Protein AF-A0A9P4YVI2-F1 (afdb_monomer)

InterPro domains:
  IPR000872 Tafazzin [PR00979] (64-83)
  IPR000872 Tafazzin [PR00979] (95-106)
  IPR000872 Tafazzin [PTHR12497] (8-109)

Foldseek 3Di:
DDDDDPPDDDDPVVLVVQLVVLLVLLVVLLCCDVPVHDDDDDCVVVVVVVVVVCPDVVPHPDDDDDDDDQPDPSCVSNVSNVDDSVQSNPCVNDDDDPVCVVPPPPDPPDDDPPDPVVVVVVVPPDD

Solvent-accessible surface area (backbone atoms only — not comparable to full-atom values): 8441 Å² total; per-residue (Å²): 133,85,74,82,78,77,80,81,78,74,56,70,69,58,50,53,53,48,35,52,51,43,37,51,47,32,48,52,28,27,48,50,42,73,69,76,46,91,81,86,79,84,66,53,67,63,53,51,52,58,49,60,74,50,65,48,74,92,73,51,89,69,88,86,87,87,87,77,90,83,91,54,81,64,51,65,50,39,67,56,17,76,51,64,68,76,58,46,66,36,67,90,84,47,86,87,74,66,67,58,64,82,69,72,64,81,58,85,88,65,75,71,86,70,55,78,68,63,60,62,63,66,69,74,78,66,135

Radius of gyration: 18.61 Å; Cα contacts (8 Å, |Δi|>4): 49; chains: 1; bounding box: 55×31×46 Å

Mean predicted aligned error: 12.88 Å

Structure (mmCIF, N/CA/C/O backbone):
data_AF-A0A9P4YVI2-F1
#
_entry.id   AF-A0A9P4YVI2-F1
#
loop_
_atom_site.group_PDB
_atom_site.id
_atom_site.type_symbol
_atom_site.label_atom_id
_atom_site.label_alt_id
_atom_site.label_comp_id
_atom_site.label_asym_id
_atom_site.label_entity_id
_atom_site.label_seq_id
_atom_site.pdbx_PDB_ins_code
_atom_site.Cartn_x
_atom_site.Cartn_y
_atom_site.Cartn_z
_atom_site.occupancy
_atom_site.B_iso_or_equiv
_atom_site.auth_seq_id
_atom_site.auth_comp_id
_atom_site.auth_asym_id
_atom_site.auth_atom_id
_atom_site.pdbx_PDB_model_num
ATOM 1 N N . MET A 1 1 ? 20.627 -10.804 30.321 1.00 43.03 1 MET A N 1
ATOM 2 C CA . MET A 1 1 ? 20.328 -11.123 28.908 1.00 43.03 1 MET A CA 1
ATOM 3 C C . MET A 1 1 ? 19.994 -9.808 28.220 1.00 43.03 1 MET A C 1
ATOM 5 O O . MET A 1 1 ? 18.975 -9.218 28.544 1.00 43.03 1 MET A O 1
ATOM 9 N N . SER A 1 2 ? 20.898 -9.269 27.402 1.00 51.88 2 SER A N 1
ATOM 10 C CA . SER A 1 2 ? 20.658 -8.036 26.641 1.00 51.88 2 SER A CA 1
ATOM 11 C C . SER A 1 2 ? 19.604 -8.307 25.565 1.00 51.88 2 SER A C 1
ATOM 13 O O . SER A 1 2 ? 19.727 -9.273 24.814 1.00 51.88 2 SER A O 1
ATOM 15 N N . GLY A 1 3 ? 18.546 -7.492 25.527 1.00 58.81 3 GLY A N 1
ATOM 16 C CA . GLY A 1 3 ? 17.495 -7.604 24.514 1.00 58.81 3 GLY A CA 1
ATOM 17 C C . GLY A 1 3 ? 18.049 -7.438 23.090 1.00 58.81 3 GLY A C 1
ATOM 18 O O . GLY A 1 3 ? 19.129 -6.863 22.915 1.00 58.81 3 GLY A O 1
ATOM 19 N N . PRO A 1 4 ? 17.346 -7.948 22.063 1.00 64.50 4 PRO A N 1
ATOM 20 C CA . PRO A 1 4 ? 17.763 -7.779 20.677 1.00 64.50 4 PRO A CA 1
ATOM 21 C C . PRO A 1 4 ? 17.891 -6.288 20.338 1.00 64.50 4 PRO A C 1
ATOM 23 O O . PRO A 1 4 ? 17.073 -5.471 20.761 1.00 64.50 4 PRO A O 1
ATOM 26 N N . ALA A 1 5 ? 18.941 -5.932 19.592 1.00 56.47 5 ALA A N 1
ATOM 27 C CA . ALA A 1 5 ? 19.180 -4.554 19.175 1.00 56.47 5 ALA A CA 1
ATOM 28 C C . ALA A 1 5 ? 17.956 -4.003 18.415 1.00 56.47 5 ALA A C 1
ATOM 30 O O . ALA A 1 5 ? 17.382 -4.729 17.596 1.00 56.47 5 ALA A O 1
ATOM 31 N N . PRO A 1 6 ? 17.553 -2.741 18.656 1.00 57.09 6 PRO A N 1
ATOM 32 C CA . PRO A 1 6 ? 16.414 -2.159 17.965 1.00 57.09 6 PRO A CA 1
ATOM 33 C C . PRO A 1 6 ? 16.674 -2.135 16.451 1.00 57.09 6 PRO A C 1
ATOM 35 O O . PRO A 1 6 ? 17.812 -1.905 16.024 1.00 57.09 6 PRO A O 1
ATOM 38 N N . PRO A 1 7 ? 15.643 -2.373 15.623 1.00 59.00 7 PRO A N 1
ATOM 39 C CA . PRO A 1 7 ? 15.790 -2.368 14.174 1.00 59.00 7 PRO A CA 1
ATOM 40 C C . PRO A 1 7 ? 16.360 -1.024 13.704 1.00 59.00 7 PRO A C 1
ATOM 42 O O . PRO A 1 7 ? 15.876 0.044 14.082 1.00 59.00 7 PRO A O 1
ATOM 45 N N . THR A 1 8 ? 17.413 -1.074 12.885 1.00 63.38 8 THR A N 1
ATOM 46 C CA . THR A 1 8 ? 18.066 0.117 12.332 1.00 63.38 8 THR A CA 1
ATOM 47 C C . THR A 1 8 ? 17.064 0.902 11.489 1.00 63.38 8 THR A C 1
ATOM 49 O O . THR A 1 8 ? 16.624 0.428 10.443 1.00 63.38 8 THR A O 1
ATOM 52 N N . ARG A 1 9 ? 16.688 2.104 11.943 1.00 65.12 9 ARG A N 1
ATOM 53 C CA . ARG A 1 9 ? 15.811 3.004 11.185 1.00 65.12 9 ARG A CA 1
ATOM 54 C C . ARG A 1 9 ? 16.553 3.478 9.929 1.00 65.12 9 ARG A C 1
ATOM 56 O O . ARG A 1 9 ? 17.604 4.107 10.068 1.00 65.12 9 ARG A O 1
ATOM 63 N N . PRO A 1 10 ? 16.059 3.183 8.715 1.00 72.19 10 PRO A N 1
ATOM 64 C CA . PRO A 1 10 ? 16.696 3.667 7.500 1.00 72.19 10 PRO A CA 1
ATOM 65 C C . PRO A 1 10 ? 16.630 5.199 7.427 1.00 72.19 10 PRO A C 1
ATOM 67 O O . PRO A 1 10 ? 15.714 5.825 7.967 1.00 72.19 10 PRO A O 1
ATOM 70 N N . GLY A 1 11 ? 17.611 5.806 6.755 1.00 82.25 11 GLY A N 1
ATOM 71 C CA . GLY A 1 11 ? 17.698 7.260 6.619 1.00 82.25 11 GLY A CA 1
ATOM 72 C C . GLY A 1 11 ? 16.486 7.869 5.904 1.00 82.25 11 GLY A C 1
ATOM 73 O O . GLY A 1 11 ? 15.804 7.203 5.125 1.00 82.25 11 GLY A O 1
ATOM 74 N N .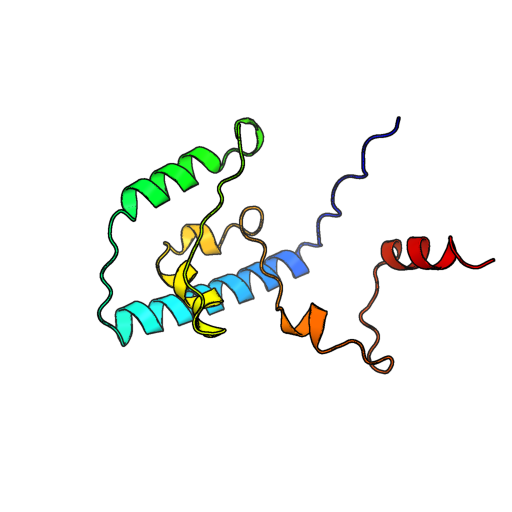 LEU A 1 12 ? 16.240 9.161 6.134 1.00 80.00 12 LEU A N 1
ATOM 75 C CA . LEU A 1 12 ? 15.124 9.900 5.524 1.00 80.00 12 LEU A CA 1
ATOM 76 C C . LEU A 1 12 ? 15.036 9.754 3.990 1.00 80.00 12 LEU A C 1
ATOM 78 O O . LEU A 1 12 ? 13.935 9.485 3.510 1.00 80.00 12 LEU A O 1
ATOM 82 N N . PRO A 1 13 ? 16.140 9.824 3.213 1.00 84.50 13 PRO A N 1
ATOM 83 C CA . PRO A 1 13 ? 16.068 9.655 1.760 1.00 84.50 13 PRO A CA 1
ATOM 84 C C . PRO A 1 13 ? 15.553 8.274 1.346 1.00 84.50 13 PRO A C 1
ATOM 86 O O . PRO A 1 1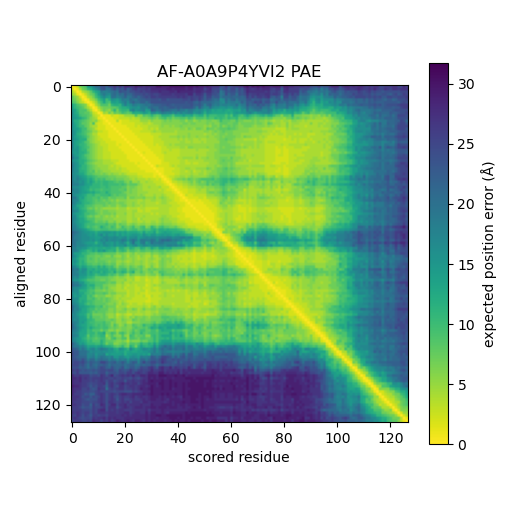3 ? 14.776 8.153 0.406 1.00 84.50 13 PRO A O 1
ATOM 89 N N . TRP A 1 14 ? 15.940 7.230 2.085 1.00 81.12 14 TRP A N 1
ATOM 90 C CA . TRP A 1 14 ? 15.492 5.864 1.823 1.00 81.12 14 TRP A CA 1
ATOM 91 C C . TRP A 1 14 ? 13.999 5.700 2.100 1.00 81.12 14 TRP A C 1
ATOM 93 O O . TRP A 1 14 ? 13.294 5.036 1.343 1.00 81.12 14 TRP A O 1
ATOM 103 N N . ARG A 1 15 ? 13.499 6.338 3.163 1.00 80.94 15 ARG A N 1
ATOM 104 C CA . ARG A 1 15 ? 12.071 6.321 3.503 1.00 80.94 15 ARG A CA 1
ATOM 105 C C . ARG A 1 15 ? 11.245 7.021 2.433 1.00 80.94 15 ARG A C 1
ATOM 107 O O . ARG A 1 15 ? 10.255 6.458 1.987 1.00 80.94 15 ARG A O 1
ATOM 114 N N . LEU A 1 16 ? 11.678 8.199 1.988 1.00 84.94 16 LEU A N 1
ATOM 115 C CA . LEU A 1 16 ? 11.004 8.938 0.921 1.00 84.94 16 LEU A CA 1
ATOM 116 C C . LEU A 1 16 ? 11.006 8.156 -0.395 1.00 84.94 16 LEU A C 1
ATOM 118 O O . LEU A 1 16 ? 9.960 8.032 -1.022 1.00 84.94 16 LEU A O 1
ATOM 122 N N . ALA A 1 17 ? 12.144 7.566 -0.772 1.00 84.69 17 ALA A N 1
ATOM 123 C CA . ALA A 1 17 ? 12.229 6.723 -1.961 1.00 84.69 17 ALA A CA 1
ATOM 124 C C . ALA A 1 17 ? 11.302 5.498 -1.862 1.00 84.69 17 ALA A C 1
ATOM 126 O O . ALA A 1 17 ? 10.593 5.184 -2.814 1.00 84.69 17 ALA A O 1
ATOM 127 N N . SER A 1 18 ? 11.251 4.849 -0.694 1.00 81.88 18 SER A N 1
ATOM 128 C CA . SER A 1 18 ? 10.362 3.705 -0.449 1.00 81.88 18 SER A CA 1
ATOM 129 C C . SER A 1 18 ? 8.891 4.105 -0.566 1.00 81.88 18 SER A C 1
ATOM 131 O O . SER A 1 18 ? 8.138 3.459 -1.289 1.00 81.88 18 SER A O 1
ATOM 133 N N . VAL A 1 19 ? 8.491 5.211 0.070 1.00 84.06 19 VAL A N 1
ATOM 134 C CA . VAL A 1 19 ? 7.121 5.73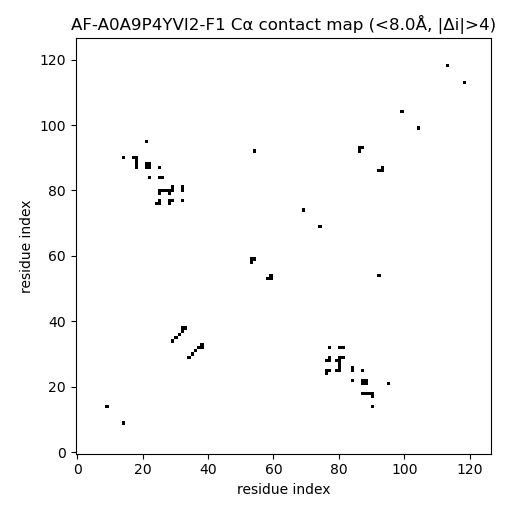7 -0.022 1.00 84.06 19 VAL A CA 1
ATOM 135 C C . VAL A 1 19 ? 6.772 6.093 -1.463 1.00 84.06 19 VAL A C 1
ATOM 137 O O . VAL A 1 19 ? 5.686 5.745 -1.915 1.00 84.06 19 VAL A O 1
ATOM 140 N N . ALA A 1 20 ? 7.679 6.732 -2.206 1.00 87.06 20 ALA A N 1
ATOM 141 C CA . ALA A 1 20 ? 7.446 7.084 -3.604 1.00 87.06 20 ALA A CA 1
ATOM 142 C C . ALA A 1 20 ? 7.189 5.840 -4.467 1.00 87.06 20 ALA A C 1
ATOM 144 O O . ALA A 1 20 ? 6.205 5.802 -5.206 1.00 87.06 20 ALA A O 1
ATOM 145 N N . VAL A 1 21 ? 8.016 4.797 -4.331 1.00 86.38 21 VAL A N 1
ATOM 146 C CA . VAL A 1 21 ? 7.837 3.532 -5.062 1.00 86.38 21 VAL A CA 1
ATOM 147 C C . VAL A 1 21 ? 6.516 2.866 -4.681 1.00 86.38 21 VAL A C 1
ATOM 149 O O . VAL A 1 21 ? 5.718 2.549 -5.558 1.00 86.38 21 VAL A O 1
ATOM 152 N N . MET A 1 22 ? 6.245 2.705 -3.387 1.00 84.38 22 MET A N 1
ATOM 153 C CA . MET A 1 22 ? 5.038 2.030 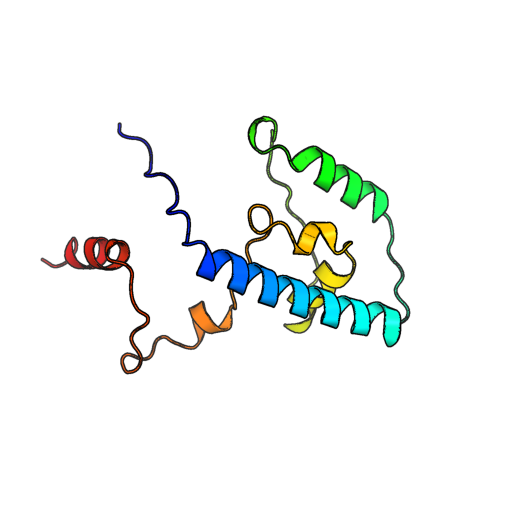-2.897 1.00 84.38 22 MET A CA 1
ATOM 154 C C . MET A 1 22 ? 3.761 2.779 -3.286 1.00 84.38 22 MET A C 1
ATOM 156 O O . MET A 1 22 ? 2.783 2.159 -3.700 1.00 84.38 22 MET A O 1
ATOM 160 N N . SER A 1 23 ? 3.786 4.112 -3.234 1.00 85.38 23 SER A N 1
ATOM 161 C CA . SER A 1 23 ? 2.664 4.958 -3.658 1.00 85.38 23 SER A CA 1
ATOM 162 C C . SER A 1 23 ? 2.427 4.865 -5.159 1.00 85.38 23 SER A C 1
ATOM 164 O O . SER A 1 23 ? 1.285 4.740 -5.590 1.00 85.38 23 SER A O 1
ATOM 166 N N . THR A 1 24 ? 3.498 4.878 -5.957 1.00 88.44 24 THR A N 1
ATOM 167 C CA . THR A 1 24 ? 3.405 4.769 -7.420 1.00 88.44 24 THR A CA 1
ATOM 168 C C . THR A 1 24 ? 2.842 3.414 -7.828 1.00 88.44 24 THR A C 1
ATOM 170 O O . THR A 1 24 ? 1.919 3.347 -8.636 1.00 88.44 24 THR A O 1
ATOM 173 N N . VAL A 1 25 ? 3.348 2.330 -7.233 1.00 87.75 25 VAL A N 1
ATOM 174 C CA . VAL A 1 25 ? 2.873 0.974 -7.529 1.00 87.75 25 VAL A CA 1
ATOM 175 C C . VAL A 1 25 ? 1.433 0.779 -7.054 1.00 87.75 25 VAL A C 1
ATOM 177 O O . VAL A 1 25 ? 0.619 0.241 -7.804 1.00 87.75 25 VAL A O 1
ATOM 180 N N . GLY A 1 26 ? 1.078 1.274 -5.864 1.00 87.25 26 GLY A N 1
ATOM 181 C CA . GLY A 1 26 ? -0.303 1.265 -5.379 1.00 87.25 26 GLY A CA 1
ATOM 182 C C . GLY A 1 26 ? -1.250 2.043 -6.300 1.00 87.25 26 GLY A C 1
ATOM 183 O O . GLY A 1 26 ? -2.334 1.559 -6.617 1.00 87.25 26 GLY A O 1
ATOM 184 N N . ALA A 1 27 ? -0.820 3.207 -6.800 1.00 87.88 27 ALA A N 1
ATOM 185 C CA . ALA A 1 27 ? -1.610 4.032 -7.714 1.00 87.88 27 ALA A CA 1
ATOM 186 C C . ALA A 1 27 ? -1.812 3.376 -9.073 1.00 87.88 27 ALA A C 1
ATOM 188 O O . ALA A 1 27 ? -2.941 3.319 -9.559 1.00 87.88 27 ALA A O 1
ATOM 189 N N . ALA A 1 28 ? -0.742 2.839 -9.655 1.00 89.25 28 ALA A N 1
ATOM 190 C CA . ALA A 1 28 ? -0.807 2.117 -10.915 1.00 89.25 28 ALA A CA 1
ATOM 191 C C . ALA A 1 28 ? -1.721 0.887 -10.804 1.00 89.25 28 ALA A C 1
ATOM 193 O O . ALA A 1 28 ? -2.585 0.683 -11.653 1.00 89.25 28 ALA A O 1
ATOM 194 N N . SER A 1 29 ? -1.590 0.120 -9.720 1.00 87.94 29 SER A N 1
ATOM 195 C CA . SER A 1 29 ? -2.404 -1.078 -9.479 1.00 87.94 29 SER A CA 1
ATOM 196 C C . SER A 1 29 ? -3.874 -0.728 -9.300 1.00 87.94 29 SER A C 1
ATOM 198 O O . SER A 1 29 ? -4.734 -1.338 -9.925 1.00 87.94 29 SER A O 1
ATOM 200 N N . ARG A 1 30 ? -4.176 0.313 -8.517 1.00 87.75 30 ARG A N 1
ATOM 201 C CA . ARG A 1 30 ? -5.543 0.811 -8.347 1.00 87.75 30 ARG A CA 1
ATOM 202 C C . ARG A 1 30 ? -6.133 1.320 -9.665 1.00 87.75 30 ARG A C 1
ATOM 204 O O . ARG A 1 30 ? -7.285 1.022 -9.963 1.00 87.75 30 ARG A O 1
ATOM 211 N N . GLY A 1 31 ? -5.355 2.060 -10.454 1.00 88.75 31 GLY A N 1
ATOM 212 C CA . GLY A 1 31 ? -5.770 2.549 -11.769 1.00 88.75 31 GLY A CA 1
ATOM 213 C C . GLY A 1 31 ? -6.063 1.413 -12.749 1.00 88.75 31 GLY A C 1
ATOM 214 O O . GLY A 1 31 ? -7.080 1.440 -13.430 1.00 88.75 31 GLY A O 1
ATOM 215 N N . PHE A 1 32 ? -5.227 0.374 -12.768 1.00 88.12 32 PHE A N 1
ATOM 216 C CA . PHE A 1 32 ? -5.462 -0.831 -13.565 1.00 88.12 32 PHE A CA 1
ATOM 217 C C . PHE A 1 32 ? -6.742 -1.560 -13.136 1.00 88.12 32 PHE A C 1
ATOM 219 O O . PHE A 1 32 ? -7.552 -1.977 -13.964 1.00 88.12 32 PHE A O 1
ATOM 226 N N . LEU A 1 33 ? -6.943 -1.676 -11.828 1.00 87.12 33 LEU A N 1
ATOM 227 C CA . LEU A 1 33 ? -8.070 -2.375 -11.239 1.00 87.12 33 LEU A CA 1
ATOM 228 C C . LEU A 1 33 ? -9.408 -1.682 -11.495 1.00 87.12 33 LEU A C 1
ATOM 230 O O . LEU A 1 33 ? -10.311 -2.296 -12.045 1.00 87.12 33 LEU A O 1
ATOM 234 N N . TYR A 1 34 ? -9.532 -0.410 -11.125 1.00 86.25 34 TYR A N 1
ATOM 235 C CA . TYR A 1 34 ? -10.787 0.331 -11.274 1.00 86.25 34 TYR A CA 1
ATOM 236 C C . TYR A 1 34 ? -10.972 0.944 -12.667 1.00 86.25 34 TYR A C 1
ATOM 238 O O . TYR A 1 34 ? -12.072 1.374 -12.996 1.00 86.25 34 TYR A O 1
ATOM 246 N N . GLY A 1 35 ? -9.907 1.030 -13.470 1.00 88.19 35 GLY A N 1
ATOM 247 C CA . GLY A 1 35 ? -9.954 1.606 -14.814 1.00 88.19 35 GLY A CA 1
ATOM 248 C C . GLY A 1 35 ? -10.172 0.580 -15.923 1.00 88.19 35 GLY A C 1
ATOM 249 O O . GLY A 1 35 ? -10.865 0.885 -16.888 1.00 88.19 35 GLY A O 1
ATOM 250 N N . LEU A 1 36 ? -9.587 -0.619 -15.811 1.00 87.94 36 LEU A N 1
ATOM 251 C CA . LEU A 1 36 ? -9.630 -1.638 -16.872 1.00 87.94 36 LEU A CA 1
ATOM 252 C C . LEU A 1 36 ? -10.425 -2.893 -16.494 1.00 87.94 36 LEU A C 1
ATOM 254 O O . LEU A 1 36 ? -10.633 -3.747 -17.352 1.00 87.94 36 LEU A O 1
ATOM 258 N N . ASN A 1 37 ? -10.865 -3.024 -15.239 1.00 86.50 37 ASN A N 1
ATOM 259 C CA . ASN A 1 37 ? -11.560 -4.213 -14.753 1.00 86.50 37 ASN A CA 1
ATOM 260 C C . ASN A 1 37 ? -12.822 -3.846 -13.957 1.00 86.50 37 ASN A C 1
ATOM 262 O O . ASN A 1 37 ? -12.928 -2.767 -13.378 1.00 86.50 37 ASN A O 1
ATOM 266 N N . ASN A 1 38 ? -13.774 -4.780 -13.902 1.00 84.62 38 ASN A N 1
ATOM 267 C CA . ASN A 1 38 ? -14.903 -4.722 -12.976 1.00 84.62 38 ASN A CA 1
ATOM 268 C C . ASN A 1 38 ? -14.546 -5.535 -11.735 1.00 84.62 38 ASN A C 1
ATOM 270 O O . ASN A 1 38 ? -14.326 -6.742 -11.826 1.00 84.62 38 ASN A O 1
ATOM 274 N N . ILE A 1 39 ? -14.467 -4.870 -10.587 1.00 85.56 39 ILE A N 1
ATOM 275 C CA . ILE A 1 39 ? -14.054 -5.484 -9.326 1.00 85.56 39 ILE A CA 1
ATOM 276 C C . ILE A 1 39 ? -15.209 -5.481 -8.352 1.00 85.56 39 ILE A C 1
ATOM 278 O O . ILE A 1 39 ? -15.812 -4.444 -8.085 1.00 85.56 39 ILE A O 1
ATOM 282 N N . GLU A 1 40 ? -15.440 -6.644 -7.764 1.00 86.88 40 GLU A N 1
ATOM 283 C CA . GLU A 1 40 ? -16.355 -6.821 -6.654 1.00 86.88 40 GLU A CA 1
ATOM 284 C C . GLU A 1 40 ? -15.551 -7.186 -5.406 1.00 86.88 40 GLU A C 1
ATOM 286 O O . GLU A 1 40 ? -14.774 -8.141 -5.393 1.00 86.88 40 GLU A O 1
ATOM 291 N N . THR A 1 41 ? -15.717 -6.406 -4.341 1.00 87.38 41 THR A N 1
ATOM 292 C CA . THR A 1 41 ? -15.061 -6.653 -3.055 1.00 87.38 41 THR A CA 1
ATOM 293 C C . THR A 1 41 ? -16.109 -6.967 -2.006 1.00 87.38 41 THR A C 1
ATOM 295 O O . THR A 1 41 ? -16.918 -6.108 -1.661 1.00 87.38 41 THR A O 1
ATOM 298 N N . THR A 1 42 ? -16.067 -8.173 -1.446 1.00 89.56 42 THR A N 1
ATOM 299 C CA . THR A 1 42 ? -16.969 -8.567 -0.358 1.00 89.56 42 THR A CA 1
ATOM 300 C C . THR A 1 42 ? -16.283 -8.373 0.993 1.00 89.56 42 THR A C 1
ATOM 302 O O . THR A 1 42 ? -15.207 -8.914 1.230 1.00 89.56 42 THR A O 1
ATOM 305 N N . GLY A 1 43 ? -16.905 -7.618 1.904 1.00 89.12 43 GLY A N 1
ATOM 306 C CA . GLY A 1 43 ? -16.427 -7.487 3.288 1.00 89.12 43 GLY A CA 1
ATOM 307 C C . GLY A 1 43 ? -15.191 -6.599 3.482 1.00 89.12 43 GLY A C 1
ATOM 308 O O . GLY A 1 43 ? -14.552 -6.678 4.534 1.00 89.12 43 GLY A O 1
ATOM 309 N N . LEU A 1 44 ? -14.870 -5.743 2.507 1.00 89.62 44 LEU A N 1
ATOM 310 C CA . LEU A 1 44 ? -13.736 -4.818 2.581 1.00 89.62 44 LEU A CA 1
ATOM 311 C C . LEU A 1 44 ? -13.834 -3.875 3.790 1.00 89.62 44 LEU A C 1
ATOM 313 O O . LEU A 1 44 ? -12.838 -3.676 4.475 1.00 89.62 44 LEU A O 1
ATOM 317 N N . ASP A 1 45 ? -15.019 -3.360 4.114 1.00 88.12 45 ASP A N 1
ATOM 318 C CA . ASP A 1 45 ? -15.192 -2.402 5.218 1.00 88.12 45 ASP A CA 1
ATOM 319 C C . ASP A 1 45 ? -14.788 -2.991 6.573 1.00 88.12 45 ASP A C 1
ATOM 321 O O . ASP A 1 45 ? -14.051 -2.369 7.338 1.00 88.12 45 ASP A O 1
ATOM 325 N N . LYS A 1 46 ? -15.182 -4.246 6.832 1.00 89.19 46 LYS A N 1
ATOM 326 C CA . LYS A 1 46 ? -14.774 -4.980 8.039 1.00 89.19 46 LYS A CA 1
ATOM 327 C C . LYS A 1 46 ? -13.263 -5.188 8.068 1.00 89.19 46 LYS A C 1
ATOM 329 O O . LYS A 1 46 ? -12.648 -5.120 9.128 1.00 89.19 46 LYS A O 1
ATOM 334 N N . PHE A 1 47 ? -12.649 -5.440 6.912 1.00 89.56 47 PHE A N 1
ATOM 335 C CA . PHE A 1 47 ? -11.199 -5.561 6.813 1.00 89.56 47 PHE A CA 1
ATOM 336 C C . PHE A 1 47 ? -10.492 -4.231 7.112 1.00 89.56 47 PHE A C 1
ATOM 338 O O . PHE A 1 47 ? -9.525 -4.220 7.870 1.00 89.56 47 PHE A O 1
ATOM 345 N N . LEU A 1 48 ? -10.997 -3.110 6.592 1.00 89.12 48 LEU A N 1
ATOM 346 C CA . LEU A 1 48 ? -10.458 -1.776 6.866 1.00 89.12 48 LEU A CA 1
ATOM 347 C C . LEU A 1 48 ? -10.574 -1.403 8.346 1.00 89.12 48 LEU A C 1
ATOM 349 O O . LEU A 1 48 ? -9.602 -0.929 8.930 1.00 89.12 48 LEU A O 1
ATOM 353 N N . GLU A 1 49 ? -11.715 -1.685 8.974 1.00 89.12 49 GLU A N 1
ATOM 354 C CA . GLU A 1 49 ? -11.911 -1.481 10.411 1.00 89.12 49 GLU A CA 1
ATOM 355 C C . GLU A 1 49 ? -10.903 -2.302 11.232 1.00 89.12 49 GLU A C 1
ATOM 357 O O . GLU A 1 49 ? -10.249 -1.789 12.143 1.00 89.12 49 GLU A O 1
ATOM 362 N N . LEU A 1 50 ? -10.700 -3.569 10.857 1.00 87.38 50 LEU A N 1
ATOM 363 C CA . LEU A 1 50 ? -9.711 -4.450 11.474 1.00 87.38 50 LEU A CA 1
ATOM 364 C C . LEU A 1 50 ? -8.271 -3.939 11.300 1.00 87.38 50 LEU A C 1
ATOM 366 O O . LEU A 1 50 ? -7.448 -4.150 12.198 1.00 87.38 50 LEU A O 1
ATOM 370 N N . LEU A 1 51 ? -7.943 -3.304 10.172 1.00 86.00 51 LEU A N 1
ATOM 371 C CA . LEU A 1 51 ? -6.638 -2.676 9.955 1.00 86.00 51 LEU A CA 1
ATOM 372 C C . LEU A 1 51 ? -6.473 -1.413 10.808 1.00 86.00 51 LEU A C 1
ATOM 374 O O . LEU A 1 51 ? -5.437 -1.255 11.455 1.00 86.00 51 LEU A O 1
ATOM 378 N N . ASP A 1 52 ? -7.494 -0.557 10.862 1.00 85.62 52 ASP A N 1
ATOM 379 C CA . ASP A 1 52 ? -7.466 0.705 11.609 1.00 85.62 52 ASP A CA 1
ATOM 380 C C . ASP A 1 52 ? -7.348 0.464 13.121 1.00 85.62 52 ASP A C 1
ATOM 382 O O . ASP A 1 52 ? -6.489 1.059 13.775 1.00 85.62 52 ASP A O 1
ATOM 386 N N . GLN A 1 53 ? -8.096 -0.503 13.666 1.00 83.88 53 GLN A N 1
ATOM 387 C CA . GLN A 1 53 ? -7.970 -0.941 15.065 1.00 83.88 53 GLN A CA 1
ATOM 388 C C . GLN A 1 53 ? -6.555 -1.439 15.409 1.00 83.88 53 GLN A C 1
ATOM 390 O O . GLN A 1 53 ? -6.121 -1.372 16.557 1.00 83.88 53 GLN A O 1
ATOM 395 N N . ARG A 1 54 ? -5.812 -1.945 14.416 1.00 78.31 54 ARG A N 1
ATOM 396 C CA . ARG A 1 54 ? -4.460 -2.504 14.579 1.00 78.31 54 ARG A CA 1
ATOM 397 C C . ARG A 1 54 ? -3.339 -1.518 14.249 1.00 78.31 54 ARG A C 1
ATOM 399 O O . ARG A 1 54 ? -2.171 -1.928 14.279 1.00 78.31 54 ARG A O 1
ATOM 406 N N . LYS A 1 55 ? -3.655 -0.256 13.939 1.00 75.50 55 LYS A N 1
ATOM 407 C CA . LYS A 1 55 ? -2.660 0.781 13.621 1.00 75.50 55 LYS A CA 1
ATOM 408 C C . LYS A 1 55 ? -1.783 1.139 14.828 1.00 75.50 55 LYS A C 1
ATOM 410 O O . LYS A 1 55 ? -0.606 1.437 14.651 1.00 75.50 55 LYS A O 1
ATOM 415 N N . ALA A 1 56 ? -2.325 1.065 16.046 1.00 71.88 56 ALA A N 1
ATOM 416 C CA . ALA A 1 56 ? -1.570 1.294 17.278 1.00 71.88 56 ALA A CA 1
ATOM 417 C C . ALA A 1 56 ? -0.692 0.075 17.617 1.00 71.88 56 ALA A C 1
ATOM 419 O O . ALA A 1 56 ? -1.196 -0.983 17.999 1.00 71.88 56 ALA A O 1
ATOM 420 N N . VAL A 1 57 ? 0.628 0.227 17.478 1.00 66.50 57 VAL A N 1
ATOM 421 C CA . VAL A 1 57 ? 1.617 -0.835 17.748 1.00 66.50 57 VAL A CA 1
ATOM 422 C C . VAL A 1 57 ? 1.598 -1.257 19.221 1.00 66.50 57 VAL A C 1
ATOM 424 O O . VAL A 1 57 ? 1.697 -2.448 19.505 1.00 66.50 57 VAL A O 1
ATOM 427 N N . ASP A 1 58 ? 1.376 -0.310 20.134 1.00 65.25 58 ASP A N 1
ATOM 428 C 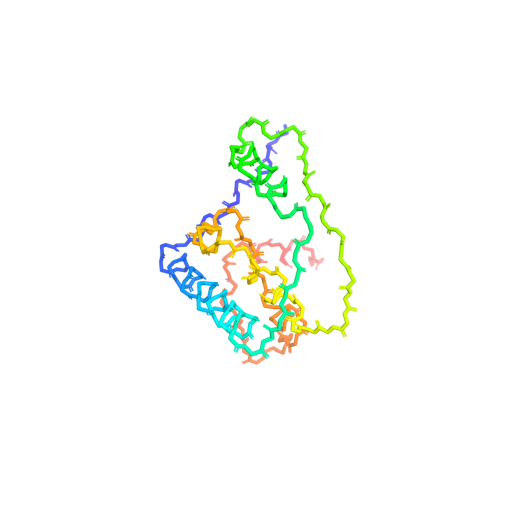CA . ASP A 1 58 ? 1.425 -0.535 21.587 1.00 65.25 58 ASP A CA 1
ATOM 429 C C . ASP A 1 58 ? 0.242 -1.354 22.127 1.00 65.25 58 ASP A C 1
ATOM 431 O O . ASP A 1 58 ? 0.337 -1.964 23.188 1.00 65.25 58 ASP A O 1
ATOM 435 N N . ILE A 1 59 ? -0.875 -1.387 21.394 1.00 65.69 59 ILE A N 1
ATOM 436 C CA . ILE A 1 59 ? -2.130 -2.023 21.829 1.00 65.69 59 ILE A CA 1
ATOM 437 C C . ILE A 1 59 ? -2.364 -3.341 21.073 1.00 65.69 59 ILE A C 1
ATOM 439 O O . ILE A 1 59 ? -3.306 -4.068 21.370 1.00 65.69 59 ILE A O 1
ATOM 443 N N . ARG A 1 60 ? -1.519 -3.692 20.091 1.00 68.88 60 ARG A N 1
ATOM 444 C CA . ARG A 1 60 ? -1.750 -4.845 19.210 1.00 68.88 60 ARG A CA 1
ATOM 445 C C . ARG A 1 60 ? -1.622 -6.165 19.993 1.00 68.88 60 ARG A C 1
ATOM 447 O O . ARG A 1 60 ? -0.504 -6.574 20.296 1.00 68.88 60 ARG A O 1
ATOM 454 N N . PRO A 1 61 ? -2.720 -6.913 20.232 1.00 69.62 61 PRO A N 1
ATOM 455 C CA . PRO A 1 61 ? -2.635 -8.141 21.016 1.00 69.62 61 PRO A CA 1
ATOM 456 C C . PRO A 1 61 ? -2.051 -9.303 20.199 1.00 69.62 61 PRO A C 1
ATOM 458 O O . PRO A 1 61 ? -1.449 -10.211 20.764 1.00 69.62 61 PRO A O 1
ATOM 461 N N . ARG A 1 62 ? -2.268 -9.320 18.869 1.00 77.94 62 ARG A N 1
ATOM 462 C CA . ARG A 1 62 ? -1.919 -10.429 17.957 1.00 77.94 62 ARG A CA 1
ATOM 463 C C . ARG A 1 62 ? -1.682 -9.936 16.522 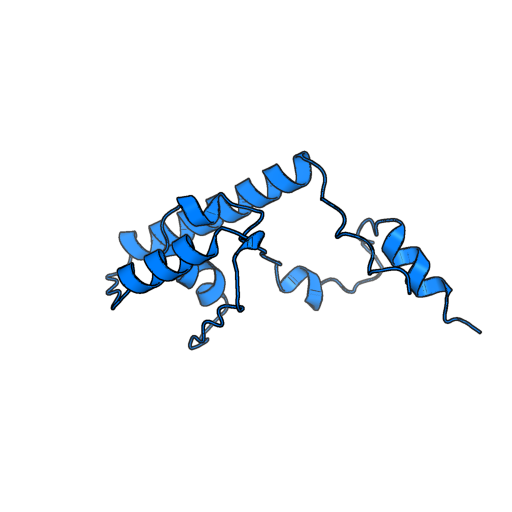1.00 77.94 62 ARG A C 1
ATOM 465 O O . ARG A 1 62 ? -2.258 -8.927 16.109 1.00 77.94 62 ARG A O 1
ATOM 472 N N . GLY A 1 63 ? -0.866 -10.663 15.754 1.00 80.62 63 GLY A N 1
ATOM 473 C CA . GLY A 1 63 ? -0.675 -10.427 14.317 1.00 80.62 63 GLY A CA 1
ATOM 474 C C . GLY A 1 63 ? -1.930 -10.751 13.496 1.00 80.62 63 GLY A C 1
ATOM 475 O O . GLY A 1 63 ? -2.746 -11.575 13.904 1.00 80.62 63 GLY A O 1
ATOM 476 N N . LEU A 1 64 ? -2.094 -10.089 12.348 1.00 84.50 64 LEU A N 1
ATOM 477 C CA . LEU A 1 64 ? -3.135 -10.396 11.366 1.00 84.50 64 LEU A CA 1
ATOM 478 C C . LEU A 1 64 ? -2.493 -11.181 10.223 1.00 84.50 64 LEU A C 1
ATOM 480 O O . LEU A 1 64 ? -1.582 -10.671 9.577 1.00 84.50 64 LEU A O 1
ATOM 484 N N . LEU A 1 65 ? -2.962 -12.406 9.993 1.00 86.69 65 LEU A N 1
ATOM 485 C CA . LEU A 1 65 ? -2.553 -13.217 8.853 1.00 86.69 65 LEU A CA 1
ATOM 486 C C . LEU A 1 65 ? -3.674 -13.203 7.815 1.00 86.69 65 LEU A C 1
ATOM 488 O O . LEU A 1 65 ? -4.791 -13.631 8.098 1.00 86.69 65 LEU A O 1
ATOM 4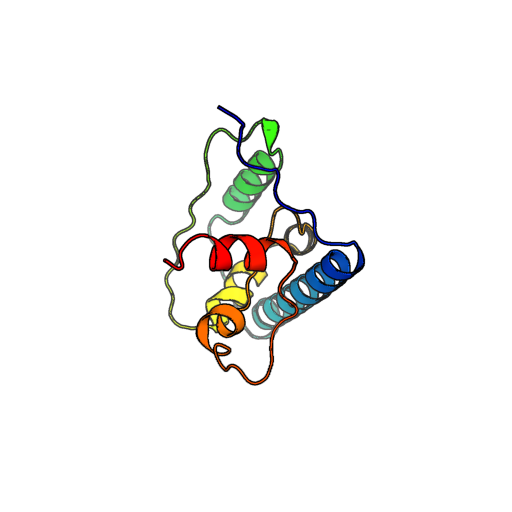92 N N . THR A 1 66 ? -3.364 -12.705 6.625 1.00 86.88 66 THR A N 1
ATOM 493 C CA . THR A 1 66 ? -4.240 -12.750 5.454 1.00 86.88 66 THR A CA 1
ATOM 494 C C . THR A 1 66 ? -3.791 -13.889 4.551 1.00 86.88 66 THR A C 1
ATOM 496 O O . THR A 1 66 ? -2.614 -13.968 4.205 1.00 86.88 66 THR A O 1
ATOM 499 N N . VAL A 1 67 ? -4.718 -14.759 4.161 1.00 87.75 67 VAL A N 1
ATOM 500 C CA . VAL A 1 67 ? -4.458 -15.847 3.211 1.00 87.75 67 VAL A CA 1
ATOM 501 C C . VAL A 1 67 ? -5.172 -15.506 1.911 1.00 87.75 67 VAL A C 1
ATOM 503 O O . VAL A 1 67 ? -6.353 -15.165 1.930 1.00 87.75 67 VAL A O 1
ATOM 506 N N . CYS A 1 68 ? -4.453 -15.571 0.796 1.00 85.31 68 CYS A N 1
ATOM 507 C CA . CYS A 1 68 ? -4.993 -15.348 -0.540 1.00 85.31 68 CYS A CA 1
ATOM 508 C C . CYS A 1 68 ? -4.548 -16.476 -1.471 1.00 85.31 68 CYS A C 1
ATOM 510 O O . CYS A 1 68 ? -3.555 -17.157 -1.205 1.00 85.31 68 CYS A O 1
ATOM 512 N N . ASN A 1 69 ? -5.304 -16.685 -2.547 1.00 89.38 69 ASN A N 1
ATOM 513 C CA . ASN A 1 69 ? -4.828 -17.512 -3.646 1.00 89.38 69 ASN A CA 1
ATOM 514 C C . ASN A 1 69 ? -3.745 -16.739 -4.418 1.00 89.38 69 ASN A C 1
ATOM 516 O O . ASN A 1 69 ? -3.877 -15.527 -4.576 1.00 89.38 69 ASN A O 1
ATOM 520 N N . HIS A 1 70 ? -2.709 -17.433 -4.890 1.00 85.94 70 HIS A N 1
ATOM 521 C CA . HIS A 1 70 ? -1.612 -16.842 -5.655 1.00 85.94 70 HIS A CA 1
ATOM 522 C C . HIS A 1 70 ? -1.538 -17.502 -7.029 1.00 85.94 70 HIS A C 1
ATOM 524 O O . HIS A 1 70 ? -1.193 -18.678 -7.148 1.00 85.94 70 HIS A O 1
ATOM 530 N N . VAL A 1 71 ? -1.896 -16.743 -8.059 1.00 85.50 71 VAL A N 1
ATOM 531 C CA . VAL A 1 71 ? -1.893 -17.170 -9.461 1.00 85.50 71 VAL A CA 1
ATOM 532 C C . VAL A 1 71 ? -0.682 -16.586 -10.187 1.00 85.50 71 VAL A C 1
ATOM 534 O O . VAL A 1 71 ? -0.134 -17.233 -11.080 1.00 85.50 71 VAL A O 1
ATOM 537 N N . GLY A 1 72 ? -0.208 -15.403 -9.789 1.00 81.69 72 GLY A N 1
ATOM 538 C CA . GLY A 1 72 ? 0.997 -14.823 -10.368 1.00 81.69 72 GLY A CA 1
ATOM 539 C C . GLY A 1 72 ? 1.553 -13.610 -9.632 1.00 81.69 72 GLY A C 1
ATOM 540 O O . GLY A 1 72 ? 0.970 -13.071 -8.701 1.00 81.69 72 GLY A O 1
ATOM 541 N N . VAL A 1 73 ? 2.707 -13.139 -10.106 1.00 80.06 73 VAL A N 1
ATOM 542 C CA . VAL A 1 73 ? 3.476 -12.036 -9.494 1.00 80.06 73 VAL A CA 1
ATOM 543 C C . VAL A 1 73 ? 2.704 -10.711 -9.472 1.00 80.06 73 VAL A C 1
ATOM 545 O O . VAL A 1 73 ? 2.955 -9.858 -8.626 1.00 80.06 73 VAL A O 1
ATOM 548 N N . LEU A 1 74 ? 1.752 -10.523 -10.390 1.00 81.50 74 LEU A N 1
ATOM 549 C CA . LEU A 1 74 ? 0.912 -9.326 -10.403 1.00 81.50 74 LEU A CA 1
ATOM 550 C C . LEU A 1 74 ? -0.063 -9.269 -9.222 1.00 81.50 74 LEU A C 1
ATOM 552 O O . LEU A 1 74 ? -0.498 -8.170 -8.886 1.00 81.50 74 LEU A O 1
ATOM 556 N N . ASP A 1 75 ? -0.355 -10.393 -8.563 1.00 82.56 75 ASP A N 1
ATOM 557 C CA . ASP A 1 75 ? -1.247 -10.424 -7.400 1.00 82.56 75 ASP A CA 1
ATOM 558 C C . ASP A 1 75 ? -0.688 -9.584 -6.245 1.00 82.56 75 ASP A C 1
ATOM 560 O O . ASP A 1 75 ? -1.457 -8.948 -5.526 1.00 82.56 75 ASP A O 1
ATOM 564 N N . ASP A 1 76 ? 0.643 -9.506 -6.118 1.00 82.06 76 ASP A N 1
ATOM 565 C CA . ASP A 1 76 ? 1.322 -8.771 -5.050 1.00 82.06 76 ASP A CA 1
ATOM 566 C C . ASP A 1 76 ? 0.943 -7.280 -5.044 1.00 82.06 76 ASP A C 1
ATOM 568 O O . ASP A 1 76 ? 0.418 -6.807 -4.038 1.00 82.06 76 ASP A O 1
ATOM 572 N N . PRO A 1 77 ? 1.147 -6.496 -6.119 1.00 81.62 77 PRO A N 1
ATOM 573 C CA . PRO A 1 77 ? 0.747 -5.092 -6.122 1.00 81.62 77 PRO A CA 1
ATOM 574 C C . PRO A 1 77 ? -0.771 -4.898 -6.301 1.00 81.62 77 PRO A C 1
ATOM 576 O O . PRO A 1 77 ? -1.330 -3.921 -5.793 1.00 81.62 77 PRO A O 1
ATOM 579 N N . ILE A 1 78 ? -1.454 -5.831 -6.974 1.00 85.75 78 ILE A N 1
ATOM 580 C CA . ILE A 1 78 ? -2.888 -5.738 -7.271 1.00 85.75 78 ILE A CA 1
ATOM 581 C C . ILE A 1 78 ? -3.741 -5.905 -6.014 1.00 85.75 78 ILE A C 1
ATOM 583 O O . ILE A 1 78 ? -4.625 -5.082 -5.778 1.00 85.75 78 ILE A O 1
ATOM 587 N N . ILE A 1 79 ? -3.466 -6.901 -5.169 1.00 84.94 79 ILE A N 1
ATOM 588 C CA . ILE A 1 79 ? -4.282 -7.165 -3.974 1.00 84.94 79 ILE A CA 1
ATOM 589 C C . ILE A 1 79 ? -4.315 -5.953 -3.033 1.00 84.94 79 ILE A C 1
ATOM 591 O O . ILE A 1 79 ? -5.351 -5.624 -2.454 1.00 84.94 79 ILE A O 1
ATOM 595 N N . TRP A 1 80 ? -3.200 -5.223 -2.949 1.00 83.69 80 TRP A N 1
ATOM 596 C CA . TRP A 1 80 ? -3.094 -3.999 -2.158 1.00 83.69 80 TRP A CA 1
ATOM 597 C C . TRP A 1 80 ? -3.672 -2.766 -2.863 1.00 83.69 80 TRP A C 1
ATOM 599 O O . TRP A 1 80 ? -4.019 -1.802 -2.184 1.00 83.69 80 TRP A O 1
ATOM 609 N N . GLY A 1 81 ? -3.837 -2.783 -4.189 1.00 85.44 81 GLY A N 1
ATOM 610 C CA . GLY A 1 81 ? -4.454 -1.694 -4.959 1.00 85.44 81 GLY A CA 1
ATOM 611 C C . GLY A 1 81 ? -5.939 -1.469 -4.641 1.00 85.44 81 GLY A C 1
ATOM 612 O O . GLY A 1 81 ? -6.459 -0.365 -4.828 1.00 85.44 81 GLY A O 1
ATOM 613 N N . VAL A 1 82 ? -6.614 -2.487 -4.099 1.00 86.19 82 VAL A N 1
ATOM 614 C CA . VAL A 1 82 ? -7.990 -2.382 -3.588 1.00 86.19 82 VAL A CA 1
ATOM 615 C C . VAL A 1 82 ? -8.061 -1.444 -2.376 1.00 86.19 82 VAL A C 1
ATOM 617 O O . VAL A 1 82 ? -9.048 -0.722 -2.195 1.00 86.19 82 VAL A O 1
ATOM 620 N N . LEU A 1 83 ? -7.000 -1.392 -1.564 1.00 86.31 83 LEU A N 1
ATOM 621 C CA . LEU A 1 83 ? -6.971 -0.558 -0.369 1.00 86.31 83 LEU A CA 1
ATOM 622 C C . LEU A 1 83 ? -6.911 0.942 -0.701 1.00 86.31 83 LEU A C 1
ATOM 624 O O . LEU A 1 83 ? -6.359 1.350 -1.726 1.00 86.31 83 LEU A O 1
ATOM 628 N N . PRO A 1 84 ? -7.451 1.800 0.184 1.00 82.12 84 PRO A N 1
ATOM 629 C CA . PRO A 1 84 ? -7.285 3.240 0.063 1.00 82.12 84 PRO A CA 1
ATOM 630 C C . PRO A 1 84 ? -5.809 3.660 0.157 1.00 82.12 84 PRO A C 1
ATOM 632 O O . PRO A 1 84 ? -5.052 3.134 0.975 1.00 82.12 84 PRO A O 1
ATOM 635 N N . PHE A 1 85 ? -5.430 4.700 -0.592 1.00 79.50 85 PHE A N 1
ATOM 636 C CA . PHE A 1 85 ? -4.060 5.239 -0.647 1.00 79.50 85 PHE A CA 1
ATOM 637 C C . PHE A 1 85 ? -3.434 5.579 0.708 1.00 79.50 85 PHE A C 1
ATOM 639 O O . PHE A 1 85 ? -2.214 5.548 0.847 1.00 79.50 85 PHE A O 1
ATOM 646 N N . ARG A 1 86 ? -4.259 5.868 1.722 1.00 79.38 86 ARG A N 1
ATOM 647 C CA . ARG A 1 86 ? -3.803 6.146 3.090 1.00 79.38 86 ARG A CA 1
ATOM 648 C C . ARG A 1 86 ? -2.930 5.027 3.662 1.00 79.38 86 ARG A C 1
ATOM 650 O O . ARG A 1 86 ? -2.014 5.317 4.417 1.00 79.38 86 ARG A O 1
ATOM 657 N N . TYR A 1 87 ? -3.180 3.772 3.279 1.00 77.75 87 TYR A N 1
ATOM 658 C CA . TYR A 1 87 ? -2.365 2.651 3.741 1.00 77.75 87 TYR A CA 1
ATOM 659 C C . TYR A 1 87 ? -1.028 2.590 3.006 1.00 77.75 87 TYR A C 1
ATOM 661 O O . TYR A 1 87 ? -0.017 2.350 3.652 1.00 77.75 87 TYR A O 1
ATOM 669 N N . SER A 1 88 ? -0.997 2.891 1.701 1.00 73.25 88 SER A N 1
ATOM 670 C CA . SER A 1 88 ? 0.218 2.914 0.865 1.00 73.25 88 SER A CA 1
ATOM 671 C C . SER A 1 88 ? 1.259 3.955 1.296 1.00 73.25 88 SER A C 1
ATOM 673 O O . SER A 1 88 ? 2.436 3.811 0.972 1.00 73.25 88 SER A O 1
ATOM 675 N N . LEU A 1 89 ? 0.832 4.989 2.028 1.00 70.31 89 LEU A N 1
ATOM 676 C CA . LEU A 1 89 ? 1.661 6.114 2.469 1.00 70.31 89 LEU A CA 1
ATOM 677 C C . LEU A 1 89 ? 2.290 5.930 3.858 1.00 70.31 89 LEU A C 1
ATOM 679 O O . LEU A 1 89 ? 3.107 6.761 4.249 1.00 70.31 89 LEU A O 1
ATOM 683 N N . ASP A 1 90 ? 1.947 4.863 4.588 1.00 71.25 90 ASP A N 1
ATOM 684 C CA . ASP A 1 90 ? 2.473 4.577 5.928 1.00 71.25 90 ASP A CA 1
ATOM 685 C C . ASP A 1 90 ? 3.628 3.546 5.852 1.00 71.25 90 ASP A C 1
ATOM 687 O O . ASP A 1 90 ? 3.399 2.339 5.992 1.00 71.25 90 ASP A O 1
ATOM 691 N N . PRO A 1 91 ? 4.901 3.973 5.683 1.00 65.06 91 PRO A N 1
ATOM 692 C CA . PRO A 1 91 ? 6.045 3.065 5.517 1.00 65.06 91 PRO A CA 1
ATOM 693 C C . PRO A 1 91 ? 6.389 2.264 6.780 1.00 65.06 91 PRO A C 1
ATOM 695 O O . PRO A 1 91 ? 7.212 1.357 6.729 1.00 65.06 91 PRO A O 1
ATOM 698 N N . GLU A 1 92 ? 5.816 2.618 7.933 1.00 65.31 92 GLU A N 1
ATOM 699 C CA . GLU A 1 92 ? 5.996 1.863 9.179 1.00 65.31 92 GLU A CA 1
ATOM 700 C C . GLU A 1 92 ? 5.062 0.648 9.261 1.00 65.31 92 GLU A C 1
ATOM 702 O O . GLU A 1 92 ? 5.409 -0.345 9.897 1.00 65.31 92 GLU A O 1
ATOM 707 N N . ASN A 1 93 ? 3.914 0.698 8.576 1.00 68.44 93 ASN A N 1
ATOM 708 C CA . ASN A 1 93 ? 2.934 -0.389 8.548 1.00 68.44 93 ASN A CA 1
ATOM 709 C C . ASN A 1 93 ? 3.029 -1.252 7.290 1.00 68.44 93 ASN A C 1
ATOM 711 O O . ASN A 1 93 ? 2.514 -2.370 7.279 1.00 68.44 93 ASN A O 1
ATOM 715 N N . LEU A 1 94 ? 3.702 -0.764 6.249 1.00 70.31 94 LEU A N 1
ATOM 716 C CA . LEU A 1 94 ? 3.932 -1.508 5.023 1.00 70.31 94 LEU A CA 1
ATOM 717 C C . LEU A 1 94 ? 5.418 -1.787 4.823 1.00 70.31 94 LEU A C 1
ATOM 719 O O . LEU A 1 94 ? 6.241 -0.879 4.741 1.00 70.31 94 LEU A O 1
ATOM 723 N N . ARG A 1 95 ? 5.752 -3.067 4.669 1.00 72.69 95 ARG A N 1
ATOM 724 C CA . ARG A 1 95 ? 7.097 -3.514 4.318 1.00 72.69 95 ARG A CA 1
ATOM 725 C C . ARG A 1 95 ? 7.032 -4.293 3.018 1.00 72.69 95 ARG A C 1
ATOM 727 O O . ARG A 1 95 ? 6.515 -5.402 2.995 1.00 72.69 95 ARG A O 1
ATOM 734 N N . TRP A 1 96 ? 7.534 -3.689 1.949 1.00 71.19 96 TRP A N 1
ATOM 735 C CA . TRP A 1 96 ? 7.635 -4.324 0.641 1.00 71.19 96 TRP A CA 1
ATOM 736 C C . TRP A 1 96 ? 9.100 -4.650 0.376 1.00 71.19 96 TRP A C 1
ATOM 738 O O . TRP A 1 96 ? 9.969 -3.787 0.509 1.00 71.19 96 TRP A O 1
ATOM 748 N N . SER A 1 97 ? 9.366 -5.897 0.008 1.00 66.38 97 SER A N 1
ATOM 749 C CA . SER A 1 97 ? 10.654 -6.317 -0.531 1.00 66.38 97 SER A CA 1
ATOM 750 C C . SER A 1 97 ? 10.431 -6.710 -1.981 1.00 66.38 97 SER A C 1
ATOM 752 O O . SER A 1 97 ? 9.521 -7.477 -2.283 1.00 66.38 97 SER A O 1
ATOM 754 N N . LEU A 1 98 ? 11.257 -6.194 -2.888 1.00 64.44 98 LEU A N 1
ATOM 755 C CA . LEU A 1 98 ? 11.262 -6.671 -4.265 1.00 64.44 98 LEU A CA 1
ATOM 756 C C . LEU A 1 98 ? 11.839 -8.089 -4.245 1.00 64.44 98 LEU A C 1
ATOM 758 O O . LEU A 1 98 ? 13.046 -8.242 -4.075 1.00 64.44 98 LEU A O 1
ATOM 762 N N . GLY A 1 99 ? 11.004 -9.120 -4.409 1.00 55.91 99 GLY A N 1
ATOM 763 C CA . GLY A 1 99 ? 11.439 -10.525 -4.327 1.00 55.91 99 GLY A CA 1
ATOM 764 C C . GLY A 1 99 ? 12.615 -10.872 -5.257 1.00 55.91 99 GLY A C 1
ATOM 765 O O . GLY A 1 99 ? 13.445 -11.719 -4.932 1.00 55.91 99 GLY A O 1
ATOM 766 N N . ALA A 1 100 ? 12.768 -10.149 -6.373 1.00 53.75 100 ALA A N 1
ATOM 767 C CA . ALA A 1 100 ? 13.910 -10.286 -7.277 1.00 53.75 100 ALA A CA 1
ATOM 768 C C . ALA A 1 100 ? 15.254 -9.832 -6.667 1.00 53.75 100 ALA A C 1
ATOM 770 O O . ALA A 1 100 ? 16.300 -10.340 -7.066 1.00 53.75 100 ALA A O 1
ATOM 771 N N . HIS A 1 101 ? 15.258 -8.910 -5.698 1.00 54.91 101 HIS A N 1
ATOM 772 C CA . HIS A 1 101 ? 16.485 -8.498 -5.010 1.00 54.91 101 HIS A CA 1
ATOM 773 C C . HIS A 1 101 ? 17.043 -9.621 -4.125 1.00 54.91 101 HIS A C 1
ATOM 775 O O . HIS A 1 101 ? 18.252 -9.839 -4.111 1.00 54.91 101 HIS A O 1
ATOM 781 N N . ASP A 1 102 ? 16.165 -10.381 -3.463 1.00 53.19 102 ASP A N 1
ATOM 782 C CA . ASP A 1 102 ? 16.558 -11.454 -2.543 1.00 53.19 102 ASP A CA 1
ATOM 783 C C . ASP A 1 102 ? 16.904 -12.777 -3.266 1.00 53.19 102 ASP A C 1
ATOM 785 O O . ASP A 1 102 ? 17.671 -13.593 -2.745 1.00 53.19 102 ASP A O 1
ATOM 789 N N . ILE A 1 103 ? 16.390 -12.994 -4.488 1.00 52.94 103 ILE A N 1
ATOM 790 C CA . ILE A 1 103 ? 16.565 -14.251 -5.244 1.00 52.94 103 ILE A CA 1
ATOM 791 C C . ILE A 1 103 ? 17.532 -14.106 -6.435 1.00 52.94 103 ILE A C 1
ATOM 793 O O . ILE A 1 103 ? 18.393 -14.970 -6.618 1.00 52.94 103 ILE A O 1
ATOM 797 N N . CYS A 1 104 ? 17.435 -13.032 -7.230 1.00 48.06 104 CYS A N 1
ATOM 798 C CA . CYS A 1 104 ? 18.068 -12.957 -8.557 1.00 48.06 104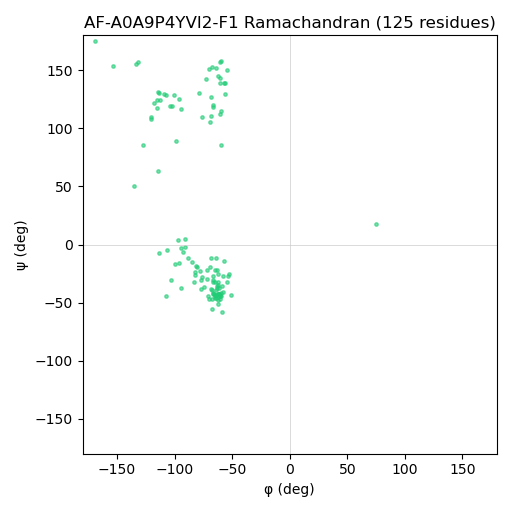 CYS A CA 1
ATOM 799 C C . CYS A 1 104 ? 19.442 -12.262 -8.586 1.00 48.06 104 CYS A C 1
ATOM 801 O O . CYS A 1 104 ? 20.190 -12.446 -9.544 1.00 48.06 104 CYS A O 1
ATOM 803 N N . PHE A 1 105 ? 19.833 -11.513 -7.549 1.00 50.16 105 PHE A N 1
ATOM 804 C CA . PHE A 1 105 ? 21.120 -10.800 -7.510 1.00 50.16 105 PHE A CA 1
ATOM 805 C C . PHE A 1 105 ? 22.062 -11.347 -6.429 1.00 50.16 105 PHE A C 1
ATOM 807 O O . PHE A 1 105 ? 22.472 -10.647 -5.510 1.00 50.16 105 PHE A O 1
ATOM 814 N N . LYS A 1 106 ? 22.457 -12.618 -6.569 1.00 52.22 106 LYS A N 1
ATOM 815 C CA . LYS A 1 106 ? 23.551 -13.232 -5.783 1.00 52.22 106 LYS A CA 1
ATOM 816 C C . LYS A 1 106 ? 24.928 -13.101 -6.449 1.00 52.22 106 LYS A C 1
ATOM 818 O O . LYS A 1 106 ? 25.898 -13.691 -5.974 1.00 52.22 106 LYS A O 1
ATOM 823 N N . ASN A 1 107 ? 25.033 -12.392 -7.577 1.00 48.56 107 ASN A N 1
ATOM 824 C CA . ASN A 1 107 ? 26.273 -12.364 -8.347 1.00 48.56 107 ASN A CA 1
ATOM 825 C C . ASN A 1 107 ? 27.310 -11.403 -7.732 1.00 48.56 107 ASN A C 1
ATOM 827 O O . ASN A 1 107 ? 27.019 -10.239 -7.464 1.00 48.56 107 ASN A O 1
ATOM 831 N N . LYS A 1 108 ? 28.545 -11.892 -7.555 1.00 54.06 108 LYS A N 1
ATOM 832 C CA . LYS A 1 108 ? 29.660 -11.241 -6.832 1.00 54.06 108 LYS A CA 1
ATOM 833 C C . LYS A 1 108 ? 30.160 -9.927 -7.455 1.00 54.06 108 LYS A C 1
ATOM 835 O O . LYS A 1 108 ? 30.939 -9.220 -6.825 1.00 54.06 108 LYS A O 1
ATOM 840 N N . TYR A 1 109 ? 29.738 -9.606 -8.676 1.00 54.97 109 TYR A N 1
ATOM 841 C CA . TYR A 1 109 ? 30.279 -8.495 -9.466 1.00 54.97 109 TYR A CA 1
ATOM 842 C C . TYR A 1 109 ? 29.594 -7.142 -9.239 1.00 54.97 109 TYR A C 1
ATOM 844 O O . TYR A 1 109 ? 30.134 -6.121 -9.651 1.00 54.97 109 TYR A O 1
ATOM 852 N N . CYS A 1 110 ? 28.448 -7.106 -8.557 1.00 47.25 110 CYS A N 1
ATOM 853 C CA . CYS A 1 110 ? 27.818 -5.857 -8.134 1.00 47.25 110 CYS A CA 1
ATOM 854 C C . CYS A 1 110 ? 27.535 -5.944 -6.632 1.00 47.25 110 CYS A C 1
ATOM 856 O O . CYS A 1 110 ? 26.460 -6.399 -6.238 1.00 47.25 110 CYS A O 1
ATOM 858 N N . PRO A 1 111 ? 28.509 -5.608 -5.767 1.00 48.44 111 PRO A N 1
ATOM 859 C CA . PRO A 1 111 ? 28.290 -5.694 -4.337 1.00 48.44 111 PRO A CA 1
ATOM 860 C C . PRO A 1 111 ? 27.230 -4.655 -3.936 1.00 48.44 111 PRO A C 1
ATOM 862 O O . PRO A 1 111 ? 27.458 -3.454 -4.126 1.00 48.44 111 PRO A O 1
ATOM 865 N N . PRO A 1 112 ? 26.087 -5.064 -3.351 1.00 49.47 112 PRO A N 1
ATOM 866 C CA . PRO A 1 112 ? 25.239 -4.111 -2.658 1.00 49.47 112 PRO A CA 1
ATOM 867 C C . PRO A 1 112 ? 26.086 -3.520 -1.532 1.00 49.47 112 PRO A C 1
ATOM 869 O O . PRO A 1 112 ? 26.861 -4.241 -0.899 1.00 49.47 112 PRO A O 1
ATOM 872 N N . LYS A 1 113 ? 25.982 -2.209 -1.291 1.00 48.88 113 LYS A N 1
ATOM 873 C CA . LYS A 1 113 ? 26.618 -1.559 -0.139 1.00 48.88 113 LYS A CA 1
ATOM 874 C C . LYS A 1 113 ? 26.066 -2.198 1.140 1.00 48.88 113 LYS A C 1
ATOM 876 O O . LYS A 1 113 ? 25.091 -1.724 1.714 1.00 48.88 113 LYS A O 1
ATOM 881 N N . MET A 1 114 ? 26.671 -3.309 1.557 1.00 46.56 114 MET A N 1
ATOM 882 C CA . MET A 1 114 ? 26.400 -3.982 2.813 1.00 46.56 114 MET A CA 1
ATOM 883 C C . MET A 1 114 ? 26.715 -2.972 3.906 1.00 46.56 114 MET A C 1
ATOM 885 O O . MET A 1 114 ? 27.863 -2.556 4.074 1.00 46.56 114 MET A O 1
ATOM 889 N N . GLY A 1 115 ? 25.686 -2.562 4.643 1.00 48.94 115 GLY A N 1
ATOM 890 C CA . GLY A 1 115 ? 25.883 -1.804 5.866 1.00 48.94 115 GLY A CA 1
ATOM 891 C C . GLY A 1 115 ? 26.821 -2.572 6.812 1.00 48.94 115 GLY A C 1
ATOM 892 O O . GLY A 1 115 ? 26.832 -3.809 6.804 1.00 48.94 115 GLY A O 1
ATOM 893 N N . PRO A 1 116 ? 27.599 -1.871 7.653 1.00 46.72 116 PRO A N 1
ATOM 894 C CA . PRO A 1 116 ? 28.666 -2.455 8.477 1.00 46.72 116 PRO A CA 1
ATOM 895 C C . PRO A 1 116 ? 28.212 -3.589 9.420 1.00 46.72 116 PRO A C 1
ATOM 897 O O . PRO A 1 116 ? 29.040 -4.348 9.920 1.00 46.72 116 PRO A O 1
ATOM 900 N N . MET A 1 117 ? 26.903 -3.751 9.630 1.00 45.75 117 MET A N 1
ATOM 901 C CA . MET A 1 117 ? 26.307 -4.789 10.472 1.00 45.75 117 MET A CA 1
ATOM 902 C C . MET A 1 117 ? 26.339 -6.194 9.838 1.00 45.75 117 MET A C 1
ATOM 904 O O . MET A 1 117 ? 26.617 -7.163 10.542 1.00 45.75 117 MET A O 1
ATOM 908 N N . ALA A 1 118 ? 26.150 -6.317 8.518 1.00 45.75 118 ALA A N 1
ATOM 909 C CA . ALA A 1 118 ? 26.171 -7.613 7.823 1.00 45.75 118 ALA A CA 1
ATOM 910 C C . ALA A 1 118 ? 27.593 -8.201 7.732 1.00 45.75 118 ALA A C 1
ATOM 912 O O . ALA A 1 118 ? 27.789 -9.414 7.799 1.00 45.75 118 ALA A O 1
ATOM 913 N N . ARG A 1 119 ? 28.608 -7.328 7.687 1.00 45.06 119 ARG A N 1
ATOM 914 C CA . ARG A 1 119 ? 30.026 -7.717 7.673 1.00 45.06 119 ARG A CA 1
ATOM 915 C C . ARG A 1 119 ? 30.474 -8.365 8.987 1.00 45.06 119 ARG A C 1
ATOM 917 O O . ARG A 1 119 ? 31.340 -9.230 8.969 1.00 45.06 119 ARG A O 1
ATOM 924 N N . LYS A 1 120 ? 29.872 -7.975 10.118 1.00 44.12 120 LYS A N 1
ATOM 925 C CA . LYS A 1 120 ? 30.264 -8.443 11.460 1.00 44.12 120 LYS A CA 1
ATOM 926 C C . LYS A 1 120 ? 29.693 -9.822 11.820 1.00 44.12 120 LYS A C 1
ATOM 928 O O . LYS A 1 120 ? 30.211 -10.466 12.727 1.00 44.12 120 LYS A O 1
ATOM 933 N N . MET A 1 121 ? 28.649 -10.279 11.120 1.00 46.66 121 MET A N 1
ATOM 934 C CA . MET A 1 121 ? 28.103 -11.638 11.265 1.00 46.66 121 MET A CA 1
ATOM 935 C C . MET A 1 121 ? 28.876 -12.674 10.438 1.00 46.66 121 MET A C 1
ATOM 937 O O . MET A 1 121 ? 29.033 -13.804 10.887 1.00 46.66 121 MET A O 1
ATOM 941 N N . LEU A 1 122 ? 29.414 -12.288 9.277 1.00 46.16 122 LEU A N 1
ATOM 942 C CA . LEU A 1 122 ? 30.144 -13.193 8.378 1.00 46.16 122 LEU A CA 1
ATOM 943 C C . LEU A 1 122 ? 31.585 -13.500 8.820 1.00 46.16 122 LEU A C 1
ATOM 945 O O . LEU A 1 122 ? 32.113 -14.541 8.452 1.00 46.16 122 LEU A O 1
ATOM 949 N N . THR A 1 123 ? 32.218 -12.650 9.632 1.00 48.47 123 THR A N 1
ATOM 950 C CA . THR A 1 123 ? 33.590 -12.884 10.129 1.00 48.47 123 THR A CA 1
ATOM 951 C C . THR A 1 123 ? 33.658 -13.638 11.457 1.00 48.47 123 THR A C 1
ATOM 953 O O . THR A 1 123 ? 34.751 -13.900 11.945 1.00 48.47 123 THR A O 1
ATOM 956 N N . ARG A 1 124 ? 32.516 -13.984 12.067 1.00 43.00 124 ARG A N 1
ATOM 957 C CA . ARG A 1 124 ? 32.465 -14.641 13.386 1.00 43.00 124 ARG A CA 1
ATOM 958 C C . ARG A 1 124 ? 32.390 -16.171 13.339 1.00 43.00 124 ARG A C 1
ATOM 960 O O . ARG A 1 124 ? 32.407 -16.785 14.395 1.00 43.00 124 ARG A O 1
ATOM 967 N N . ASN A 1 125 ? 32.321 -16.760 12.144 1.00 43.91 125 ASN A N 1
ATOM 968 C CA . ASN A 1 125 ? 32.269 -18.209 11.917 1.00 43.91 125 ASN A CA 1
ATOM 969 C C . ASN A 1 125 ? 33.220 -18.630 10.785 1.00 43.91 125 ASN A C 1
ATOM 971 O O . ASN A 1 125 ? 32.817 -19.308 9.843 1.00 43.91 125 ASN A O 1
ATOM 975 N N . LEU A 1 126 ? 34.476 -18.200 10.858 1.00 38.38 126 LEU A N 1
ATOM 976 C CA . LEU A 1 126 ? 35.562 -18.847 10.127 1.00 38.38 126 LEU A CA 1
ATOM 977 C C . LEU A 1 126 ? 36.554 -19.369 11.181 1.00 38.38 126 LEU A C 1
ATOM 979 O O . LEU A 1 126 ? 36.961 -18.557 12.017 1.00 38.38 126 LEU A O 1
ATOM 983 N N . PRO A 1 127 ? 36.844 -20.685 11.219 1.00 42.91 127 PRO A N 1
ATOM 984 C CA . PRO A 1 127 ? 37.917 -21.237 12.045 1.00 42.91 127 PRO A CA 1
ATOM 985 C C . PRO A 1 127 ? 39.289 -20.691 11.631 1.00 42.91 127 PRO A C 1
ATOM 987 O O . PRO A 1 127 ? 39.448 -20.323 10.442 1.00 42.91 127 PRO A O 1
#

Organism: NCBI:txid1094350

Nearest PDB structures (foldseek):
  4l68-assembly2_B  TM=2.936E-01  e=3.558E+00  Arabidopsis thaliana

Secondary structure (DSSP, 8-state):
-PPPPPP-PPPHHHHHHHHHHHHHHHHHHHHHHHHHS----SSHHHHHHHHHHT--GGG--S----------TTHHHHHHHTS-HHHHT-TTT-----HHHHHT---TTS-----HHHHHHHTSS--

Sequence (127 aa):
MSGPAPPTRPGLPWRLASVAVMSTVGAASRGFLYGLNNIETTGLDKFLELLDQRKAVDIRPRGLLTVCNHVGVLDDPII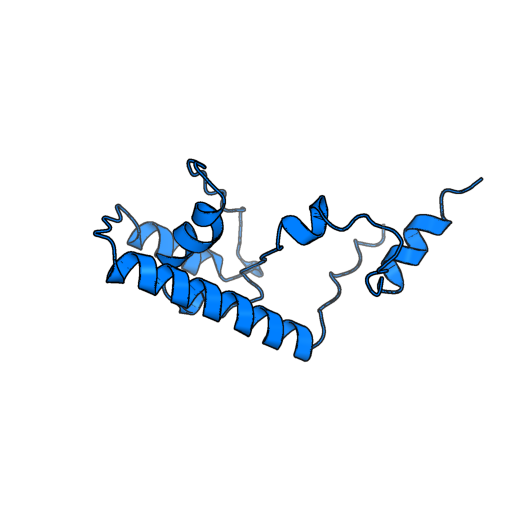WGVLPFRYSLDPENLRWSLGAHDICFKNKYCPPKMGPMARKMLTRNLP

pLDDT: mean 72.48, std 15.9, range [38.38, 89.62]